Protein AF-A0A1F3Z9B0-F1 (afdb_monomer)

Solvent-accessible surface area (backbone atoms only — not comparable to full-atom values): 5868 Å² total; per-residue (Å²): 121,51,74,36,71,74,68,77,43,92,67,76,72,43,80,51,73,45,76,38,63,90,47,95,85,51,89,60,68,45,79,30,50,28,44,35,37,72,57,97,73,35,37,40,41,36,39,44,79,48,100,54,31,31,35,57,40,38,29,69,46,98,87,47,68,43,68,68,89,62,80,71,28,67,47,70,65,60,46,51,42,46,45,57,48,51,50,50,55,52,50,58,55,57,53,62,79,74,112

Foldseek 3Di:
DDPCVLVVHDWDWDKDWDFDDLDPPDPGTDIFIWIWTDDPQKIKIWTDSDPQKIFIWIANDPVGIDGLPDGIDRHVVCRVVSHSVVVVVVVVVVVVVVD

Secondary structure (DSSP, 8-state):
--HHHHHTS----EEEEEEE-SSTT-SSPEEEEEEEEEETTEEEEEEEEETTEEEEEEEEETTEEE--S-S-BSSHHHHHHHHHHHHHHHHHHHHHTT-

Sequence (99 aa):
QTVQERYGKPVDVQSADAEIRLFPDDRELTSVPVLYWEERGAHFVIFKVGEKNYRNQFFYSSREQFGTGREEYDEIGDCVITLLRVQADHESTRVIDKD

Structure (mmCIF, N/CA/C/O backbone):
data_AF-A0A1F3Z9B0-F1
#
_entry.id   AF-A0A1F3Z9B0-F1
#
loop_
_atom_site.group_PDB
_atom_site.id
_atom_site.type_symbol
_atom_site.label_atom_id
_atom_site.label_alt_id
_atom_site.label_comp_id
_atom_site.label_asym_id
_atom_site.label_entity_id
_atom_site.label_seq_id
_atom_site.pdbx_PDB_ins_code
_atom_site.Cartn_x
_atom_site.Cartn_y
_atom_site.Cartn_z
_atom_site.occupancy
_atom_site.B_iso_or_equiv
_atom_site.auth_seq_id
_atom_site.auth_comp_id
_atom_site.auth_asym_id
_atom_site.auth_atom_id
_atom_site.pdbx_PDB_model_num
ATOM 1 N N . GLN A 1 1 ? -8.324 -1.030 -13.651 1.00 69.31 1 GLN A N 1
ATOM 2 C CA . GLN A 1 1 ? -7.117 -1.827 -13.921 1.00 69.31 1 GLN A CA 1
ATOM 3 C C . GLN A 1 1 ? -6.875 -2.732 -12.729 1.00 69.31 1 GLN A C 1
ATOM 5 O O . GLN A 1 1 ? -6.755 -2.218 -11.624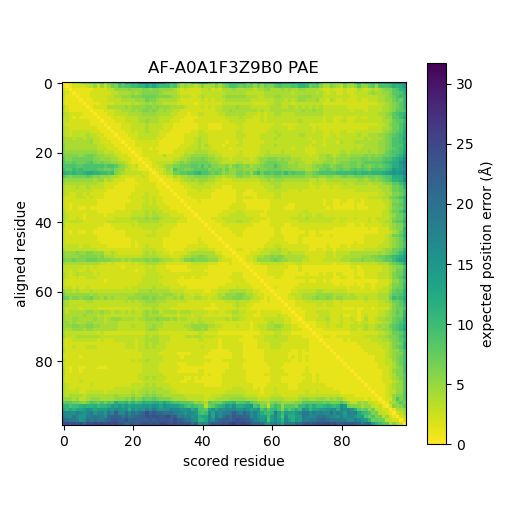 1.00 69.31 1 GLN A O 1
ATOM 10 N N . THR A 1 2 ? -6.854 -4.044 -12.929 1.00 86.81 2 THR A N 1
ATOM 11 C CA . THR A 1 2 ? -6.497 -5.027 -11.892 1.00 86.81 2 THR A CA 1
ATOM 12 C C . THR A 1 2 ? -4.981 -5.261 -11.843 1.00 86.81 2 THR A C 1
ATOM 14 O O . THR A 1 2 ? -4.257 -4.895 -12.772 1.00 86.81 2 THR A O 1
ATOM 17 N N . VAL A 1 3 ? -4.484 -5.900 -10.775 1.00 91.62 3 VAL A N 1
ATOM 18 C CA . VAL A 1 3 ? -3.068 -6.310 -10.666 1.00 91.62 3 VAL A CA 1
ATOM 19 C C . VAL A 1 3 ? -2.684 -7.221 -11.843 1.00 91.62 3 VAL A C 1
ATOM 21 O O . VAL A 1 3 ? -1.677 -6.994 -12.507 1.00 91.62 3 VAL A O 1
ATOM 24 N N . GLN A 1 4 ? -3.541 -8.185 -12.187 1.00 91.75 4 GLN A N 1
ATOM 25 C CA . GLN A 1 4 ? -3.333 -9.062 -13.341 1.00 91.75 4 GLN A CA 1
ATOM 26 C C . GLN A 1 4 ? -3.281 -8.285 -14.663 1.00 91.75 4 GLN A C 1
ATOM 28 O O . GLN A 1 4 ? -2.379 -8.507 -15.469 1.00 91.75 4 GLN A O 1
ATOM 33 N N . GLU A 1 5 ? -4.209 -7.351 -14.890 1.00 90.69 5 GLU A N 1
ATOM 34 C CA . GLU A 1 5 ? -4.209 -6.506 -16.094 1.00 90.69 5 GLU A CA 1
ATOM 35 C C . GLU A 1 5 ? -2.934 -5.659 -16.206 1.00 90.69 5 GLU A C 1
ATOM 37 O O . GLU A 1 5 ? -2.438 -5.436 -17.307 1.00 90.69 5 GLU A O 1
ATOM 42 N N . ARG A 1 6 ? -2.368 -5.197 -15.081 1.00 91.81 6 ARG A N 1
ATOM 43 C CA . ARG A 1 6 ? -1.113 -4.425 -15.058 1.00 91.81 6 ARG A CA 1
ATOM 44 C C . ARG A 1 6 ? 0.107 -5.237 -15.476 1.00 91.81 6 ARG A C 1
ATOM 46 O O . ARG A 1 6 ? 1.014 -4.669 -16.094 1.00 91.81 6 ARG A O 1
ATOM 53 N N . TYR A 1 7 ? 0.155 -6.517 -15.120 1.00 93.25 7 TYR A N 1
ATOM 54 C CA . TYR A 1 7 ? 1.332 -7.357 -15.344 1.00 93.25 7 TYR A CA 1
ATOM 55 C C . TYR A 1 7 ? 1.171 -8.370 -16.481 1.00 93.25 7 TYR A C 1
ATOM 57 O O . TYR A 1 7 ? 2.156 -8.995 -16.868 1.00 93.25 7 TYR A O 1
ATOM 65 N N . GLY A 1 8 ? -0.032 -8.516 -17.044 1.00 95.31 8 GLY A N 1
ATOM 66 C CA . GLY A 1 8 ? -0.317 -9.429 -18.156 1.00 95.31 8 GLY A CA 1
ATOM 67 C C . GLY A 1 8 ? -0.244 -10.912 -17.779 1.00 95.31 8 GLY A C 1
ATOM 68 O O . GLY A 1 8 ? -0.226 -11.770 -18.658 1.00 95.31 8 GLY A O 1
ATOM 69 N N . LYS A 1 9 ? -0.186 -11.222 -16.481 1.00 94.81 9 LYS A N 1
ATOM 70 C CA . LYS A 1 9 ? -0.101 -12.575 -15.921 1.00 94.81 9 LYS A CA 1
ATOM 71 C C . LYS A 1 9 ? -0.787 -12.617 -14.551 1.00 94.81 9 LYS A C 1
ATOM 73 O O . LYS A 1 9 ? -0.913 -11.566 -13.918 1.00 94.81 9 LYS A O 1
ATOM 78 N N . PRO A 1 10 ? -1.217 -13.797 -14.074 1.00 95.38 10 PRO A N 1
ATOM 79 C CA . PRO A 1 10 ? -1.613 -13.960 -12.681 1.00 95.38 10 PRO A CA 1
ATOM 80 C C . PRO A 1 10 ? -0.482 -13.518 -11.743 1.00 95.38 10 PRO A C 1
ATOM 82 O O . PRO 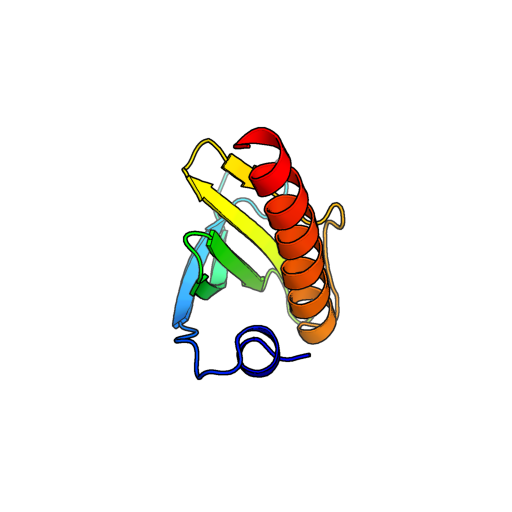A 1 10 ? 0.680 -13.855 -11.972 1.00 95.38 10 PRO A O 1
ATOM 85 N N . VAL A 1 11 ? -0.838 -12.765 -10.705 1.00 96.56 11 VAL A N 1
ATOM 86 C CA . VAL A 1 11 ? 0.055 -12.357 -9.615 1.00 96.56 11 VAL A CA 1
ATOM 87 C C . VAL A 1 11 ? -0.522 -12.914 -8.326 1.00 96.56 11 VAL A C 1
ATOM 89 O O . VAL A 1 11 ? -1.733 -12.837 -8.114 1.00 96.56 11 VAL A O 1
ATOM 92 N N . ASP A 1 12 ? 0.341 -13.491 -7.497 1.00 96.81 12 ASP A N 1
ATOM 93 C CA . ASP A 1 12 ? -0.047 -14.031 -6.199 1.00 96.81 12 ASP A CA 1
ATOM 94 C C . ASP A 1 12 ? -0.300 -12.882 -5.217 1.00 96.81 12 ASP A C 1
ATOM 96 O O . ASP A 1 12 ? 0.632 -12.263 -4.703 1.00 96.81 12 ASP A O 1
ATOM 100 N N . VAL A 1 13 ? -1.577 -12.554 -5.022 1.00 97.44 13 VAL A N 1
ATOM 101 C CA . VAL A 1 13 ? -2.015 -11.561 -4.041 1.00 97.44 13 VAL A CA 1
ATOM 102 C C . VAL A 1 13 ? -2.390 -12.295 -2.766 1.00 97.44 13 VAL A C 1
ATOM 104 O O . VAL A 1 13 ? -3.360 -13.052 -2.729 1.00 97.44 13 VAL A O 1
ATOM 107 N N . GLN A 1 14 ? -1.627 -12.040 -1.716 1.00 98.12 14 GLN A N 1
ATOM 108 C CA . GLN A 1 14 ? -1.761 -12.686 -0.422 1.00 98.12 14 GLN A CA 1
ATOM 109 C C . GLN A 1 14 ? -2.565 -11.804 0.529 1.00 98.12 14 GLN A C 1
ATOM 111 O O . GLN A 1 14 ? -2.403 -10.583 0.557 1.00 98.12 14 GLN A O 1
ATOM 116 N N . SER A 1 15 ? -3.425 -12.432 1.328 1.00 97.69 15 SER A N 1
ATOM 117 C CA . SER A 1 15 ? -4.074 -11.791 2.471 1.00 97.69 15 SER A CA 1
ATOM 118 C C . SER A 1 15 ? -3.313 -12.139 3.744 1.00 97.69 15 SER A C 1
ATOM 120 O O . SER A 1 15 ? -2.997 -13.305 3.975 1.00 97.69 15 SER A O 1
ATOM 122 N N . ALA A 1 16 ? -3.033 -11.133 4.563 1.00 97.44 16 ALA A N 1
ATOM 123 C CA . ALA A 1 16 ? -2.358 -11.279 5.847 1.00 97.44 16 ALA A CA 1
ATOM 124 C C . ALA A 1 16 ? -2.867 -10.211 6.827 1.00 97.44 16 ALA A C 1
ATOM 126 O O . ALA A 1 16 ? -3.769 -9.446 6.490 1.00 97.44 16 ALA A O 1
ATOM 127 N N . ASP A 1 17 ? -2.254 -10.135 8.004 1.00 97.62 17 ASP A N 1
ATOM 128 C CA . ASP A 1 17 ? -2.452 -9.051 8.963 1.00 97.62 17 ASP A CA 1
ATOM 129 C C . ASP A 1 17 ? -1.133 -8.299 9.177 1.00 97.62 17 ASP A C 1
ATOM 131 O O . ASP A 1 17 ? -0.050 -8.887 9.103 1.00 97.62 17 ASP A O 1
ATOM 135 N N . ALA A 1 18 ? -1.219 -6.998 9.448 1.00 96.50 18 ALA A N 1
ATOM 136 C CA . ALA A 1 18 ? -0.078 -6.165 9.805 1.00 96.50 18 ALA A CA 1
ATOM 137 C C . ALA A 1 18 ? -0.377 -5.334 11.052 1.00 96.50 18 ALA A C 1
ATOM 139 O O . ALA A 1 18 ? -1.482 -4.823 11.217 1.00 96.50 18 ALA A O 1
ATOM 140 N N . GLU A 1 19 ? 0.631 -5.148 11.899 1.00 97.19 19 GLU A N 1
ATOM 141 C CA . GLU A 1 19 ? 0.551 -4.269 13.063 1.00 97.19 19 GLU A CA 1
ATOM 142 C C . GLU A 1 19 ? 1.064 -2.872 12.697 1.00 97.19 19 GLU A C 1
ATOM 144 O O . GLU A 1 19 ? 2.246 -2.690 12.396 1.00 97.19 19 GLU A O 1
ATOM 149 N N . ILE A 1 20 ? 0.175 -1.874 12.708 1.00 94.94 20 ILE A N 1
ATOM 150 C CA . ILE A 1 20 ? 0.493 -0.493 12.316 1.00 94.94 20 ILE A CA 1
ATOM 151 C C . ILE A 1 20 ? 0.042 0.521 13.364 1.00 94.94 20 ILE A C 1
ATOM 153 O O . ILE A 1 20 ? -0.899 0.283 14.116 1.00 94.94 20 ILE A O 1
ATOM 157 N N . ARG A 1 21 ? 0.669 1.701 13.377 1.00 94.94 21 ARG A N 1
ATOM 158 C CA . ARG A 1 21 ? 0.077 2.874 14.037 1.00 94.94 21 ARG A CA 1
ATOM 159 C C . ARG A 1 21 ? -0.977 3.464 13.108 1.00 94.94 21 ARG A C 1
ATOM 161 O O . ARG A 1 21 ? -0.647 3.836 11.981 1.00 94.94 21 ARG A O 1
ATOM 168 N N . LEU A 1 22 ? -2.230 3.528 13.556 1.00 91.56 22 LEU A N 1
ATOM 169 C CA . LEU A 1 22 ? -3.311 4.103 12.755 1.00 91.56 22 LEU A CA 1
ATOM 170 C C . LEU A 1 22 ? -3.228 5.625 12.743 1.00 91.56 22 LEU A C 1
ATOM 172 O O . LEU A 1 22 ? -3.355 6.239 11.681 1.00 91.56 22 LEU A O 1
ATOM 176 N N . PHE A 1 23 ? -2.942 6.216 13.897 1.00 91.06 23 PHE A N 1
ATOM 177 C CA . PHE A 1 23 ? -2.735 7.645 14.057 1.00 91.06 23 PHE A CA 1
ATOM 178 C C . PHE A 1 23 ? -1.310 7.941 14.546 1.00 91.06 23 PHE A C 1
ATOM 180 O O . PHE A 1 23 ? -0.720 7.124 15.258 1.00 91.06 23 PHE A O 1
ATOM 187 N N . PRO A 1 24 ? -0.733 9.106 14.195 1.00 88.31 24 PRO A N 1
ATOM 188 C CA . PRO A 1 24 ? 0.630 9.463 14.600 1.00 88.31 24 PRO A CA 1
ATOM 189 C C . PRO A 1 24 ? 0.863 9.421 16.117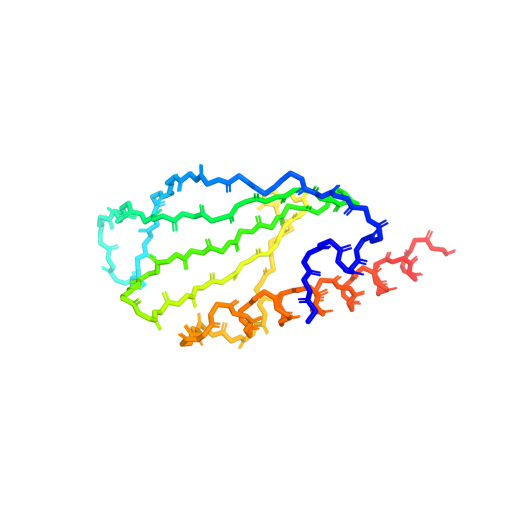 1.00 88.31 24 PRO A C 1
ATOM 191 O O . PRO A 1 24 ? 1.942 9.033 16.565 1.00 88.31 24 PRO A O 1
ATOM 194 N N . ASP A 1 25 ? -0.161 9.776 16.896 1.00 93.19 25 ASP A N 1
ATOM 195 C CA . ASP A 1 25 ? -0.093 9.857 18.358 1.00 93.19 25 ASP A CA 1
ATOM 196 C C . ASP A 1 25 ? -0.409 8.526 19.065 1.00 93.19 25 ASP A C 1
ATOM 198 O O . ASP A 1 25 ? -0.330 8.442 20.297 1.00 93.19 25 ASP A O 1
ATOM 202 N N . ASP A 1 26 ? -0.736 7.467 18.312 1.00 93.19 26 ASP A N 1
ATOM 203 C CA . ASP A 1 26 ? -1.029 6.156 18.886 1.00 93.19 26 ASP A CA 1
ATOM 204 C C . ASP A 1 26 ? 0.215 5.563 19.547 1.00 93.19 26 ASP A C 1
ATOM 206 O O . ASP A 1 26 ? 1.312 5.541 18.978 1.00 93.19 26 ASP A O 1
ATOM 210 N N . ARG A 1 27 ? 0.038 5.046 20.767 1.00 91.81 27 ARG A N 1
ATOM 211 C CA . ARG A 1 27 ? 1.097 4.356 21.522 1.00 91.81 27 ARG A CA 1
ATOM 212 C C . ARG A 1 27 ? 1.159 2.862 21.236 1.00 91.81 27 ARG A C 1
ATOM 214 O O . ARG A 1 27 ? 2.236 2.285 21.343 1.00 91.81 27 ARG A O 1
ATOM 221 N N . GLU A 1 28 ? 0.029 2.284 20.854 1.00 94.69 28 GLU A N 1
ATOM 222 C CA . GLU A 1 28 ? -0.132 0.865 20.554 1.00 94.69 28 GLU A CA 1
ATOM 223 C C . GLU A 1 28 ? -0.268 0.651 19.046 1.00 94.69 28 GLU A C 1
ATOM 225 O O . GLU A 1 28 ? -0.708 1.541 18.313 1.00 94.69 28 GLU A O 1
ATOM 230 N N . LEU A 1 29 ? 0.106 -0.540 18.584 1.00 96.75 29 LEU A N 1
ATOM 231 C CA . LEU A 1 29 ? -0.155 -0.952 17.211 1.00 96.75 29 LEU A CA 1
ATOM 232 C C . LEU A 1 29 ? -1.557 -1.553 17.109 1.00 96.75 29 LEU A C 1
ATOM 234 O O . LEU A 1 29 ? -2.020 -2.260 18.001 1.00 96.75 29 LEU A O 1
ATOM 238 N N . THR A 1 30 ? -2.220 -1.288 15.991 1.00 96.62 30 THR A N 1
ATOM 239 C CA . THR A 1 30 ? -3.469 -1.942 15.612 1.00 96.62 30 THR A CA 1
ATOM 240 C C . THR A 1 30 ? -3.172 -2.993 14.558 1.00 96.62 30 THR A C 1
ATOM 242 O O . THR A 1 30 ? -2.537 -2.693 13.545 1.00 96.62 30 THR A O 1
ATOM 245 N N . SER A 1 31 ? -3.649 -4.216 14.789 1.00 97.50 31 SER A N 1
ATOM 246 C CA . SER A 1 31 ? -3.653 -5.259 13.767 1.00 97.50 31 SER A CA 1
ATOM 247 C C . SER A 1 31 ? -4.735 -4.953 12.734 1.00 97.50 31 SER A C 1
ATOM 249 O O . SER A 1 31 ? -5.906 -4.782 13.089 1.00 97.50 31 SER A O 1
ATOM 251 N N . VAL A 1 32 ? -4.341 -4.845 11.468 1.00 97.81 32 VAL A N 1
ATOM 252 C CA . VAL A 1 32 ? -5.241 -4.577 10.345 1.00 97.81 32 VAL A CA 1
ATOM 253 C C . VAL A 1 32 ? -5.058 -5.616 9.240 1.00 97.81 32 VAL A C 1
ATOM 255 O O . VAL A 1 32 ? -3.921 -6.016 8.973 1.00 97.81 32 VAL A O 1
ATOM 258 N N . PRO A 1 33 ? -6.136 -5.994 8.529 1.00 98.31 33 PRO A N 1
ATOM 259 C CA . PRO A 1 33 ? -6.015 -6.831 7.346 1.00 98.31 33 PRO A CA 1
ATOM 260 C C . PRO A 1 33 ? -5.209 -6.123 6.259 1.00 98.31 33 PRO A C 1
ATOM 262 O O . PRO A 1 33 ? -5.401 -4.925 6.002 1.00 98.31 33 PRO A O 1
ATOM 265 N N . VAL A 1 34 ? -4.364 -6.882 5.569 1.00 98.25 34 VAL A N 1
ATOM 266 C CA . VAL A 1 34 ? -3.579 -6.403 4.437 1.00 98.25 34 VAL A CA 1
ATOM 267 C C . VAL A 1 34 ? -3.717 -7.288 3.210 1.00 98.25 34 VAL A C 1
ATOM 269 O O . VAL A 1 34 ? -3.867 -8.507 3.302 1.00 98.25 34 VAL A O 1
ATOM 272 N N . LEU A 1 35 ? -3.618 -6.653 2.044 1.00 98.25 35 LEU A N 1
ATOM 273 C CA . LEU A 1 35 ? -3.277 -7.324 0.796 1.00 98.25 35 LEU A CA 1
ATOM 274 C C . LEU A 1 35 ? -1.816 -7.044 0.472 1.00 98.25 35 LEU A C 1
ATOM 276 O O . LEU A 1 35 ? -1.392 -5.888 0.516 1.00 98.25 35 LEU A O 1
ATOM 280 N N . TYR A 1 36 ? -1.079 -8.089 0.116 1.00 98.38 36 TYR A N 1
ATOM 281 C CA . TYR A 1 36 ? 0.333 -8.027 -0.231 1.00 98.38 36 TYR A CA 1
ATOM 282 C C . TYR A 1 36 ? 0.606 -8.746 -1.549 1.00 98.38 36 TYR A C 1
ATOM 284 O O . TYR A 1 36 ? 0.036 -9.802 -1.816 1.00 98.38 36 TYR A O 1
ATOM 292 N N . TRP A 1 37 ? 1.496 -8.190 -2.363 1.00 98.25 37 TRP A N 1
ATOM 293 C CA . TRP A 1 37 ? 2.083 -8.896 -3.499 1.00 98.25 37 TRP A CA 1
ATOM 294 C C . TRP A 1 37 ? 3.463 -8.328 -3.826 1.00 98.25 37 TRP A C 1
ATOM 296 O O . TRP A 1 37 ? 3.822 -7.225 -3.407 1.00 98.25 37 TRP A O 1
ATOM 306 N N . GLU A 1 38 ? 4.226 -9.081 -4.610 1.00 97.69 38 GLU A N 1
ATOM 307 C CA . GLU A 1 38 ? 5.533 -8.673 -5.116 1.00 97.69 38 GLU A CA 1
ATOM 308 C C . GLU A 1 38 ? 5.578 -8.845 -6.632 1.00 97.69 38 GLU A C 1
ATOM 310 O O . GLU A 1 38 ? 5.147 -9.866 -7.167 1.00 97.69 38 GLU A O 1
ATOM 315 N N . GLU A 1 39 ? 6.108 -7.847 -7.335 1.00 96.94 39 GLU A N 1
ATOM 316 C CA . GLU A 1 39 ? 6.362 -7.948 -8.768 1.00 96.94 39 GLU A CA 1
ATOM 317 C C . GLU A 1 39 ? 7.446 -6.953 -9.195 1.00 96.94 39 GLU A C 1
ATOM 319 O O . GLU A 1 39 ? 7.508 -5.832 -8.691 1.00 96.94 39 GLU A O 1
ATOM 324 N N . ARG A 1 40 ? 8.312 -7.350 -10.141 1.00 93.06 40 ARG A N 1
ATOM 325 C CA . ARG A 1 40 ? 9.444 -6.526 -10.629 1.00 93.06 40 ARG A CA 1
ATOM 326 C C . ARG A 1 40 ? 10.359 -5.993 -9.507 1.00 93.06 40 ARG A C 1
ATOM 328 O O . ARG A 1 40 ? 10.956 -4.927 -9.631 1.00 93.06 40 ARG A O 1
ATOM 335 N N . GLY A 1 41 ? 10.481 -6.749 -8.412 1.00 93.69 41 GLY A N 1
ATOM 336 C CA . GLY A 1 41 ? 11.284 -6.386 -7.240 1.00 93.69 41 GLY A CA 1
ATOM 337 C C . GLY A 1 41 ? 10.676 -5.286 -6.364 1.00 93.69 41 GLY A C 1
ATOM 338 O O . GLY A 1 41 ? 11.342 -4.829 -5.440 1.00 93.69 41 GLY A O 1
ATOM 339 N N . ALA A 1 42 ? 9.448 -4.845 -6.653 1.00 97.25 42 ALA A N 1
ATOM 340 C CA . ALA A 1 42 ? 8.671 -3.980 -5.780 1.00 97.25 42 ALA A CA 1
ATOM 341 C C . ALA A 1 42 ? 7.706 -4.823 -4.942 1.00 97.25 42 ALA A C 1
ATOM 343 O O . ALA A 1 42 ? 7.005 -5.695 -5.459 1.00 97.25 42 ALA A O 1
ATOM 344 N N . HIS A 1 43 ? 7.645 -4.509 -3.657 1.00 98.06 43 HIS A N 1
ATOM 345 C CA . HIS A 1 43 ? 6.676 -5.022 -2.707 1.00 98.06 43 HIS A CA 1
ATOM 346 C C . HIS A 1 43 ? 5.531 -4.027 -2.573 1.00 98.06 43 HIS A C 1
ATOM 348 O O . HIS A 1 43 ? 5.766 -2.824 -2.459 1.00 98.06 43 HIS A O 1
ATOM 354 N N . PHE A 1 44 ? 4.301 -4.519 -2.544 1.00 98.31 44 PHE A N 1
ATOM 355 C CA . PHE A 1 44 ? 3.098 -3.702 -2.453 1.00 98.31 44 PHE A CA 1
ATOM 356 C C . PHE A 1 44 ? 2.277 -4.123 -1.249 1.00 98.31 44 PHE A C 1
ATOM 358 O O . PHE A 1 44 ? 2.109 -5.316 -1.004 1.00 98.31 44 PHE A O 1
ATOM 365 N N . VAL A 1 45 ? 1.739 -3.146 -0.523 1.00 98.19 45 VAL A N 1
ATOM 366 C CA . VAL A 1 45 ? 0.815 -3.385 0.584 1.00 98.19 45 VAL A CA 1
ATOM 367 C C . VAL A 1 45 ? -0.374 -2.439 0.490 1.00 98.19 45 VAL A C 1
ATOM 369 O O . VAL A 1 45 ? -0.218 -1.234 0.279 1.00 98.19 45 VAL A O 1
ATOM 372 N N . ILE A 1 46 ? -1.567 -2.992 0.702 1.00 98.25 46 ILE A N 1
ATOM 373 C CA . ILE A 1 46 ? -2.793 -2.242 0.974 1.00 98.25 46 ILE A CA 1
ATOM 374 C C . ILE A 1 46 ? -3.281 -2.619 2.364 1.00 98.25 46 ILE A C 1
ATOM 376 O O . ILE A 1 46 ? -3.529 -3.792 2.626 1.00 98.25 46 ILE A O 1
ATOM 380 N N . PHE A 1 47 ? -3.465 -1.624 3.223 1.00 98.31 47 PHE A N 1
ATOM 381 C CA . PHE A 1 47 ? -3.995 -1.780 4.573 1.00 98.31 47 PHE A CA 1
ATOM 382 C C . PHE A 1 47 ? -5.478 -1.437 4.594 1.00 98.31 47 PHE A C 1
ATOM 384 O O . PHE A 1 47 ? -5.870 -0.383 4.090 1.00 98.31 47 PHE A O 1
ATOM 391 N N . LYS A 1 48 ? -6.299 -2.278 5.225 1.00 98.06 48 LYS A N 1
ATOM 392 C CA . LYS A 1 48 ? -7.694 -1.957 5.530 1.00 98.06 48 LYS A CA 1
ATOM 393 C C . LYS A 1 48 ? -7.783 -1.333 6.921 1.00 98.06 48 LYS A C 1
ATOM 395 O O . LYS A 1 48 ? -7.845 -2.036 7.920 1.00 98.06 48 LYS A O 1
ATOM 400 N N . VAL A 1 49 ? -7.810 -0.005 6.973 1.00 97.06 49 VAL A N 1
ATOM 401 C CA . VAL A 1 49 ? -7.760 0.771 8.227 1.00 97.06 49 VAL A CA 1
ATOM 402 C C . VAL A 1 49 ? -9.144 1.137 8.779 1.00 97.06 49 VAL A C 1
ATOM 404 O O . VAL A 1 49 ? -9.257 1.742 9.838 1.00 97.06 49 VAL A O 1
ATOM 407 N N . GLY A 1 50 ? -10.210 0.759 8.071 1.00 95.38 50 GLY A N 1
ATOM 408 C CA . GLY A 1 50 ? -11.597 0.936 8.496 1.00 95.38 50 GLY A CA 1
ATOM 409 C C . GLY A 1 50 ? -12.582 0.199 7.585 1.00 95.38 50 GLY A C 1
ATOM 410 O O . GLY A 1 50 ? -12.189 -0.481 6.629 1.00 95.38 50 GLY A O 1
ATOM 411 N N . GLU A 1 51 ? -13.884 0.342 7.850 1.00 93.88 51 GLU A N 1
ATOM 412 C CA . GLU A 1 51 ? -14.944 -0.356 7.100 1.00 93.88 51 GLU A CA 1
ATOM 413 C C . GLU A 1 51 ? -14.884 -0.059 5.597 1.00 93.88 51 GLU A C 1
ATOM 415 O O . GLU A 1 51 ? -14.981 -0.972 4.775 1.00 93.88 51 GLU A O 1
ATOM 420 N N . LYS A 1 52 ? -14.613 1.195 5.241 1.00 94.25 52 LYS A N 1
ATOM 421 C CA . LYS A 1 52 ? -14.384 1.645 3.869 1.00 94.25 52 LYS A CA 1
ATOM 422 C C . LYS A 1 52 ? -13.182 2.579 3.796 1.00 94.25 52 LYS A C 1
ATOM 424 O O . LYS A 1 52 ? -13.249 3.541 3.072 1.00 94.25 52 LYS A O 1
ATOM 429 N N . ASN A 1 53 ? -12.124 2.332 4.569 1.00 97.12 53 ASN A N 1
ATOM 430 C CA . ASN A 1 53 ? -10.908 3.150 4.518 1.00 97.12 53 ASN A CA 1
ATOM 431 C C . ASN A 1 53 ? -9.697 2.260 4.246 1.00 97.12 53 ASN A C 1
ATOM 433 O O . ASN A 1 53 ? -9.510 1.229 4.903 1.00 97.12 53 ASN A O 1
ATOM 437 N N . TYR A 1 54 ? -8.871 2.677 3.290 1.00 98.19 54 TYR A N 1
ATOM 438 C CA . TYR A 1 54 ? -7.683 1.962 2.847 1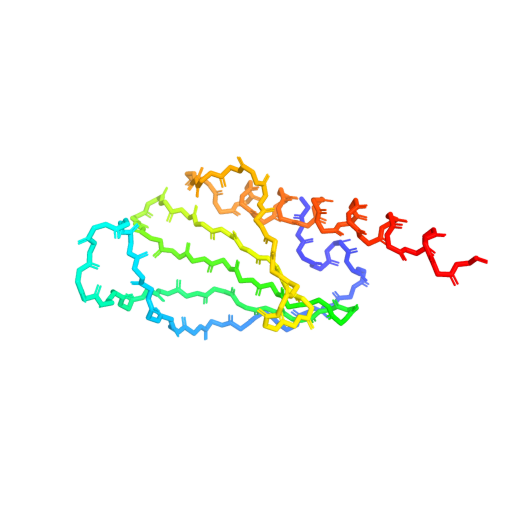.00 98.19 54 TYR A CA 1
ATOM 439 C C . TYR A 1 54 ? -6.480 2.894 2.766 1.00 98.19 54 TYR A C 1
ATOM 441 O O . TYR A 1 54 ? -6.603 4.034 2.324 1.00 98.19 54 TYR A O 1
ATOM 449 N N . ARG A 1 55 ? -5.304 2.379 3.125 1.00 97.88 55 ARG A N 1
ATOM 450 C CA . ARG A 1 55 ? -4.006 3.030 2.893 1.00 97.88 55 ARG A CA 1
ATOM 451 C C . ARG A 1 55 ? -3.146 2.140 2.014 1.00 97.88 55 ARG A C 1
ATOM 453 O O . ARG A 1 55 ? -3.358 0.929 1.977 1.00 97.88 55 ARG A O 1
ATOM 460 N N . ASN A 1 56 ? -2.174 2.718 1.321 1.00 97.94 56 ASN A N 1
ATOM 461 C CA . ASN A 1 56 ? -1.264 1.958 0.475 1.00 97.94 56 ASN A CA 1
ATOM 462 C C . ASN A 1 56 ? 0.186 2.412 0.619 1.00 97.94 56 ASN A C 1
ATOM 464 O O . ASN A 1 56 ? 0.475 3.563 0.942 1.00 97.94 56 ASN A O 1
ATOM 468 N N . GLN A 1 57 ? 1.092 1.481 0.344 1.00 97.69 57 GLN A N 1
ATOM 469 C CA . GLN A 1 57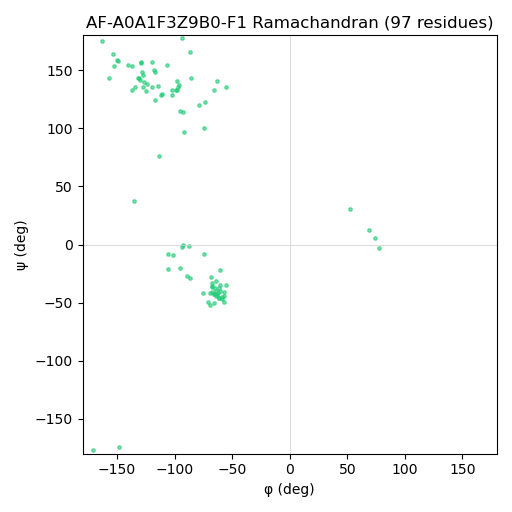 ? 2.503 1.766 0.139 1.00 97.69 57 GLN A CA 1
ATOM 470 C C . GLN A 1 57 ? 3.109 0.753 -0.828 1.00 97.69 57 GLN A C 1
ATOM 472 O O . GLN A 1 57 ? 2.610 -0.367 -0.976 1.00 97.69 57 GLN A O 1
ATOM 477 N N . PHE A 1 58 ? 4.225 1.128 -1.442 1.00 98.12 58 PHE A N 1
ATOM 478 C CA . PHE A 1 58 ? 5.134 0.180 -2.075 1.00 98.12 58 PHE A CA 1
ATOM 479 C C . PHE A 1 58 ? 6.561 0.425 -1.600 1.00 98.12 58 PHE A C 1
ATOM 481 O O . PHE A 1 58 ? 6.900 1.510 -1.124 1.00 98.12 58 PHE A O 1
ATOM 488 N N . PHE A 1 59 ? 7.407 -0.590 -1.700 1.00 97.31 59 PHE A N 1
ATOM 489 C CA . PHE A 1 59 ? 8.802 -0.484 -1.302 1.00 97.31 59 PHE A CA 1
ATOM 490 C C . PHE A 1 59 ? 9.688 -1.452 -2.080 1.00 97.31 59 PHE A C 1
ATOM 492 O O . PHE A 1 59 ? 9.239 -2.498 -2.533 1.00 97.31 59 PHE A O 1
ATOM 499 N N . TYR A 1 60 ? 10.964 -1.103 -2.218 1.00 95.75 60 TYR A N 1
ATOM 500 C CA . TYR A 1 60 ? 12.002 -1.995 -2.760 1.00 95.75 60 TYR A CA 1
ATOM 501 C C . TYR A 1 60 ? 12.928 -2.524 -1.658 1.00 95.75 60 TYR A C 1
ATOM 503 O O . TYR A 1 60 ? 13.618 -3.524 -1.831 1.00 95.75 60 TYR A O 1
ATOM 511 N N . SER A 1 61 ? 12.969 -1.830 -0.521 1.00 94.25 61 SER A N 1
ATOM 512 C CA . SER A 1 61 ? 13.742 -2.192 0.664 1.00 94.25 61 SER A CA 1
ATOM 513 C C . SER A 1 61 ? 13.219 -1.416 1.876 1.00 94.25 61 SER A C 1
ATOM 515 O O . SER A 1 61 ? 12.391 -0.517 1.740 1.00 94.25 61 SER A O 1
ATOM 517 N N . SER A 1 62 ? 13.746 -1.692 3.071 1.00 90.00 62 SER A N 1
ATOM 518 C CA . SER A 1 62 ? 13.405 -0.923 4.278 1.00 90.00 62 SER A CA 1
ATOM 519 C C . SER A 1 62 ? 13.756 0.568 4.185 1.00 90.00 62 SER A C 1
ATOM 521 O O . SER A 1 62 ? 13.170 1.372 4.908 1.00 90.00 62 SER A O 1
ATOM 523 N N . ARG A 1 63 ? 14.695 0.940 3.304 1.00 93.06 63 ARG A N 1
ATOM 524 C CA . ARG A 1 63 ? 15.136 2.327 3.075 1.00 93.06 63 ARG A CA 1
ATOM 525 C C . ARG A 1 63 ? 14.413 3.003 1.911 1.00 93.06 63 ARG A C 1
ATOM 527 O O . ARG A 1 63 ? 14.418 4.224 1.830 1.00 93.06 63 ARG A O 1
ATOM 534 N N . GLU A 1 64 ? 13.822 2.218 1.018 1.00 94.62 64 GLU A N 1
ATOM 535 C CA . GLU A 1 64 ? 13.148 2.681 -0.194 1.00 94.62 64 GLU A CA 1
ATOM 536 C C . GLU A 1 64 ? 11.653 2.382 -0.070 1.00 94.62 64 GLU A C 1
ATOM 538 O O . GLU A 1 64 ? 11.164 1.416 -0.657 1.00 94.62 64 GLU A O 1
ATOM 543 N N . GLN A 1 65 ? 10.955 3.193 0.732 1.00 96.12 65 GLN A N 1
ATOM 544 C CA . GLN A 1 65 ? 9.513 3.09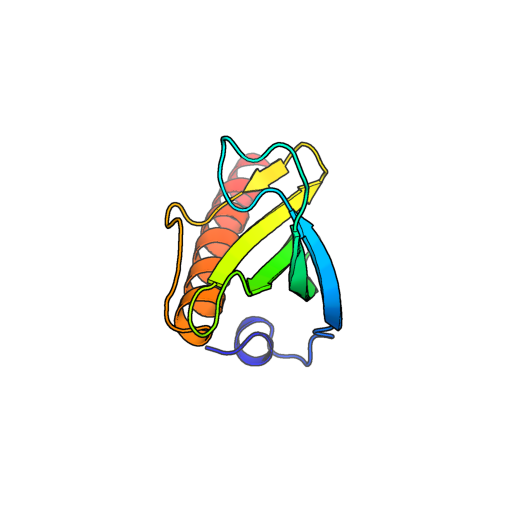8 0.969 1.00 96.12 65 GLN A CA 1
ATOM 545 C C . GLN A 1 65 ? 8.802 4.332 0.421 1.00 96.12 65 GLN A C 1
ATOM 547 O O . GLN A 1 65 ? 9.250 5.459 0.629 1.00 96.12 65 GLN A O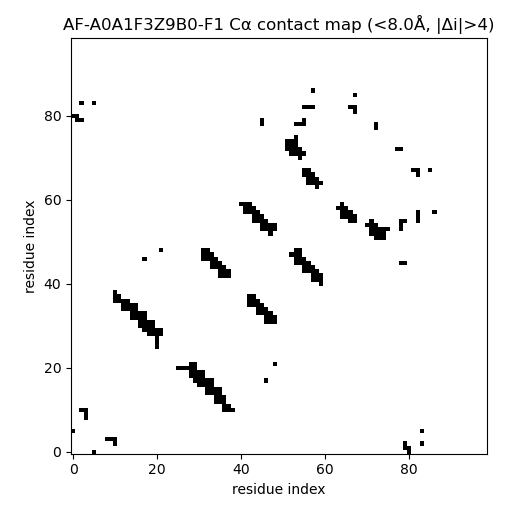 1
ATOM 552 N N . PHE A 1 66 ? 7.676 4.114 -0.249 1.00 96.56 66 PHE A N 1
ATOM 553 C CA . PHE A 1 66 ? 6.966 5.151 -0.979 1.00 96.56 66 PHE A CA 1
ATOM 554 C C . PHE A 1 66 ? 5.462 5.045 -0.739 1.00 96.56 66 PHE A C 1
ATOM 556 O O . PHE A 1 66 ? 4.864 3.971 -0.834 1.00 96.56 66 PHE A O 1
ATOM 563 N N . GLY A 1 67 ? 4.853 6.190 -0.445 1.00 95.12 67 GLY A N 1
ATOM 564 C CA . GLY A 1 67 ? 3.407 6.366 -0.483 1.00 95.12 67 GLY A CA 1
ATOM 565 C C . GLY A 1 67 ? 2.954 6.915 -1.833 1.00 95.12 67 GLY A C 1
ATOM 566 O O . GLY A 1 67 ? 3.756 7.253 -2.701 1.00 95.12 67 GLY A O 1
ATOM 567 N N . THR A 1 68 ? 1.645 7.063 -1.987 1.00 95.19 68 THR A N 1
ATOM 568 C CA . THR A 1 68 ? 1.031 7.635 -3.196 1.00 95.19 68 THR A CA 1
ATOM 569 C C . THR A 1 68 ? 0.784 9.144 -3.108 1.00 95.19 68 THR A C 1
ATOM 571 O O . THR A 1 68 ? 0.253 9.733 -4.044 1.00 95.19 68 THR A O 1
ATOM 574 N N . GLY A 1 69 ? 1.125 9.779 -1.980 1.00 93.75 69 GLY A N 1
ATOM 575 C CA . GLY A 1 69 ? 0.804 11.185 -1.696 1.00 93.75 69 GLY A CA 1
ATOM 576 C C . GLY A 1 69 ? -0.648 11.427 -1.260 1.00 93.75 69 GLY A C 1
ATOM 577 O O . GLY A 1 69 ? -0.993 12.549 -0.900 1.00 93.75 69 GLY A O 1
ATOM 578 N N . ARG A 1 70 ? -1.487 10.384 -1.244 1.00 95.06 70 ARG A N 1
ATOM 579 C CA . ARG A 1 70 ? -2.840 10.395 -0.679 1.00 95.06 70 ARG A CA 1
ATOM 580 C C . ARG A 1 70 ? -2.869 9.522 0.571 1.00 95.06 70 ARG A C 1
ATOM 582 O O . ARG A 1 70 ? -2.409 8.385 0.534 1.00 95.06 70 ARG A O 1
ATOM 589 N N . GLU A 1 71 ? -3.402 10.074 1.655 1.00 92.25 71 GLU A N 1
ATOM 590 C CA . GLU A 1 71 ? -3.397 9.427 2.970 1.00 92.25 71 GLU A CA 1
ATOM 591 C C . GLU A 1 71 ? -4.352 8.231 3.023 1.00 92.25 71 GLU A C 1
ATOM 593 O O . GLU A 1 71 ? -3.940 7.141 3.412 1.00 92.25 71 GLU A O 1
ATOM 598 N N . GLU A 1 72 ? -5.600 8.413 2.575 1.00 95.69 72 GLU A N 1
ATOM 599 C CA . GLU A 1 72 ? -6.637 7.379 2.622 1.00 95.69 72 GLU A CA 1
ATOM 600 C C . GLU A 1 72 ? -7.520 7.358 1.370 1.00 95.69 72 GLU A C 1
ATOM 602 O O . GLU A 1 72 ? -7.719 8.362 0.674 1.00 95.69 72 GLU A O 1
ATOM 607 N N . TYR A 1 73 ? -8.074 6.179 1.113 1.00 97.75 73 TYR A N 1
ATOM 608 C CA . TYR A 1 73 ? -8.989 5.871 0.024 1.00 97.75 73 TYR A CA 1
ATOM 609 C C . TYR A 1 73 ? -10.247 5.236 0.594 1.00 97.75 73 TYR A C 1
ATOM 611 O O . TYR A 1 73 ? -10.158 4.387 1.479 1.00 97.75 73 TYR A O 1
ATOM 619 N N . ASP A 1 74 ? -11.394 5.603 0.045 1.00 97.38 74 ASP A N 1
ATOM 620 C CA . ASP A 1 74 ? -12.689 5.024 0.385 1.00 97.38 74 ASP A CA 1
ATOM 621 C C . ASP A 1 74 ? -13.014 3.761 -0.430 1.00 97.38 74 ASP A C 1
ATOM 623 O O . ASP A 1 74 ? -13.663 2.828 0.048 1.00 97.38 74 ASP A O 1
ATOM 627 N N . GLU A 1 75 ? -12.476 3.696 -1.648 1.00 96.69 75 GLU A N 1
ATOM 628 C CA . GLU A 1 75 ? -12.625 2.573 -2.567 1.00 96.69 75 GLU A CA 1
ATOM 629 C C . GLU A 1 75 ? -11.303 1.823 -2.778 1.00 96.69 75 GLU A C 1
ATOM 631 O O . GLU A 1 75 ? -10.269 2.393 -3.145 1.00 96.69 75 GLU A O 1
ATOM 636 N N . ILE A 1 76 ? -11.331 0.496 -2.604 1.00 96.12 76 ILE A N 1
ATOM 637 C CA . ILE A 1 76 ? -10.128 -0.340 -2.747 1.00 96.12 76 ILE A CA 1
ATOM 638 C C . ILE A 1 76 ? -9.585 -0.325 -4.183 1.00 96.12 76 ILE A C 1
ATOM 640 O O . ILE A 1 76 ? -8.374 -0.390 -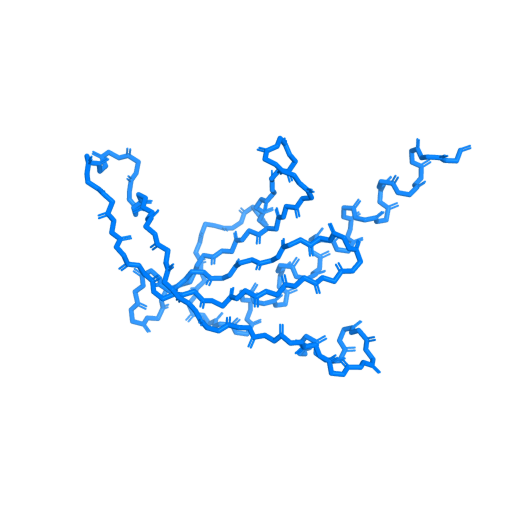4.389 1.00 96.12 76 ILE A O 1
ATOM 644 N N . GLY A 1 77 ? -10.463 -0.190 -5.182 1.00 95.69 77 GLY A N 1
ATOM 645 C CA . GLY A 1 77 ? -10.069 -0.104 -6.588 1.00 95.69 77 GLY A CA 1
ATOM 646 C C . GLY A 1 77 ? -9.189 1.114 -6.869 1.00 95.69 77 GLY A C 1
ATOM 647 O O . GLY A 1 77 ? -8.133 0.977 -7.487 1.00 95.69 77 GLY A O 1
ATOM 648 N N . ASP A 1 78 ? -9.570 2.281 -6.351 1.00 96.31 78 ASP A N 1
ATOM 649 C CA . ASP A 1 78 ? -8.794 3.517 -6.493 1.00 96.31 78 ASP A CA 1
ATOM 650 C C . ASP A 1 78 ? -7.471 3.439 -5.731 1.00 96.31 78 ASP A C 1
ATOM 652 O O . ASP A 1 78 ? -6.437 3.904 -6.226 1.00 96.31 78 ASP A O 1
ATOM 656 N N . CYS A 1 79 ? -7.490 2.788 -4.564 1.00 97.12 79 CYS A N 1
ATOM 657 C CA . CYS A 1 79 ? -6.304 2.505 -3.766 1.00 97.12 79 CYS A CA 1
ATOM 658 C C . CYS A 1 79 ? -5.283 1.665 -4.556 1.00 97.12 79 CYS A C 1
ATOM 660 O O . CYS A 1 79 ? -4.109 2.032 -4.625 1.00 97.12 79 CYS A O 1
ATOM 662 N N . VAL A 1 80 ? -5.726 0.590 -5.223 1.00 97.06 80 VAL A N 1
ATOM 663 C CA . VAL A 1 80 ? -4.877 -0.262 -6.079 1.00 97.06 80 VAL A CA 1
ATOM 664 C C . VAL A 1 80 ? -4.378 0.504 -7.306 1.00 97.06 80 VAL A C 1
ATOM 666 O O . VAL A 1 80 ? -3.185 0.488 -7.606 1.00 97.06 80 VAL A O 1
ATOM 669 N N . ILE A 1 81 ? -5.273 1.174 -8.037 1.00 96.56 81 ILE A N 1
ATOM 670 C CA . ILE A 1 81 ? -4.930 1.836 -9.304 1.00 96.56 81 ILE A CA 1
ATOM 671 C C . ILE A 1 81 ? -3.913 2.952 -9.072 1.00 96.56 81 ILE A C 1
ATOM 673 O O . ILE A 1 81 ? -2.947 3.067 -9.828 1.00 96.56 81 ILE A O 1
ATOM 677 N N . THR A 1 82 ? -4.111 3.760 -8.030 1.00 97.25 82 THR A N 1
ATOM 678 C CA . THR A 1 82 ? -3.189 4.853 -7.712 1.00 97.25 82 THR A CA 1
ATOM 679 C C . THR A 1 82 ? -1.826 4.309 -7.299 1.00 97.25 82 THR A C 1
ATOM 681 O O . THR A 1 82 ? -0.811 4.790 -7.798 1.00 97.25 82 THR A O 1
ATOM 684 N N . LEU A 1 83 ? -1.796 3.252 -6.481 1.00 97.81 83 LEU A N 1
ATOM 685 C CA . LEU A 1 83 ? -0.556 2.593 -6.077 1.00 97.81 83 LEU A CA 1
ATOM 686 C C . LEU A 1 83 ? 0.260 2.102 -7.281 1.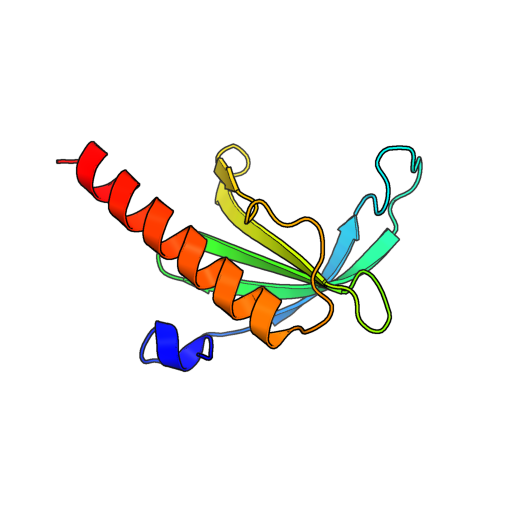00 97.81 83 LEU A C 1
ATOM 688 O O . LEU A 1 83 ? 1.447 2.405 -7.392 1.00 97.81 83 LEU A O 1
ATOM 692 N N . LEU A 1 84 ? -0.382 1.388 -8.209 1.00 96.81 84 LEU A N 1
ATOM 693 C CA . LEU A 1 84 ? 0.286 0.833 -9.390 1.00 96.81 84 LEU A CA 1
ATOM 694 C C . LEU A 1 84 ? 0.774 1.914 -10.364 1.00 96.81 84 LEU A C 1
ATOM 696 O O . LEU A 1 84 ? 1.793 1.717 -11.025 1.00 96.81 84 LEU A O 1
ATOM 700 N N . ARG A 1 85 ? 0.059 3.041 -10.474 1.00 95.81 85 ARG A N 1
ATOM 701 C CA . ARG A 1 85 ? 0.471 4.179 -11.311 1.00 95.81 85 ARG A CA 1
ATOM 702 C C . ARG A 1 85 ? 1.693 4.881 -10.734 1.00 95.81 85 ARG A C 1
ATOM 704 O O . ARG A 1 85 ? 2.696 4.988 -11.426 1.00 95.81 85 ARG A O 1
ATOM 711 N N . VAL A 1 86 ? 1.640 5.263 -9.456 1.00 96.69 86 VAL A N 1
ATOM 712 C CA . VAL A 1 86 ? 2.761 5.950 -8.796 1.00 96.69 86 VAL A CA 1
ATOM 713 C C . VAL A 1 86 ? 4.013 5.071 -8.791 1.00 96.69 86 VAL A C 1
ATOM 715 O O . VAL A 1 86 ? 5.110 5.560 -9.056 1.00 96.69 86 VAL A O 1
ATOM 718 N N . GLN A 1 87 ? 3.868 3.762 -8.563 1.00 96.56 87 GLN A N 1
ATOM 719 C CA . GLN A 1 87 ? 5.006 2.851 -8.662 1.00 96.56 87 GLN A CA 1
ATOM 720 C C . GLN A 1 87 ? 5.575 2.783 -10.087 1.00 96.56 87 GLN A C 1
ATOM 722 O O . GLN A 1 87 ? 6.794 2.764 -10.236 1.00 96.56 87 GLN A O 1
ATOM 727 N N . ALA A 1 88 ? 4.737 2.777 -11.130 1.00 94.56 88 ALA A N 1
ATOM 728 C CA . ALA A 1 88 ? 5.202 2.774 -12.518 1.00 94.56 88 ALA A CA 1
ATOM 729 C C . ALA A 1 88 ? 5.952 4.068 -12.895 1.00 94.56 88 ALA A C 1
ATOM 731 O O . ALA A 1 88 ? 6.960 4.008 -13.604 1.00 94.56 88 ALA A O 1
ATOM 732 N N . ASP A 1 89 ? 5.507 5.220 -12.389 1.00 94.81 89 ASP A N 1
ATOM 733 C CA . ASP A 1 89 ? 6.186 6.507 -12.582 1.00 94.81 89 ASP A CA 1
ATOM 734 C C . ASP A 1 89 ? 7.560 6.515 -11.887 1.00 94.81 89 ASP A C 1
ATOM 736 O O . ASP A 1 89 ? 8.572 6.924 -12.470 1.00 94.81 89 ASP A O 1
ATOM 740 N N . HIS A 1 90 ? 7.623 5.980 -10.661 1.00 93.81 90 HIS A N 1
ATOM 741 C CA . HIS A 1 90 ? 8.877 5.814 -9.927 1.00 93.81 90 HIS A CA 1
ATOM 742 C C . HIS A 1 90 ? 9.829 4.835 -10.633 1.00 93.81 90 HIS A C 1
ATOM 744 O O . HIS A 1 90 ? 11.018 5.114 -10.770 1.00 93.81 90 HIS A O 1
ATOM 750 N N . GLU A 1 91 ? 9.318 3.699 -11.115 1.00 91.88 91 GLU A N 1
ATOM 751 C CA . GLU A 1 91 ? 10.089 2.717 -11.886 1.00 91.88 91 GLU A CA 1
ATOM 752 C C . GLU A 1 91 ? 10.683 3.344 -13.151 1.00 91.88 91 GLU A C 1
ATOM 754 O O . GLU A 1 91 ? 11.873 3.177 -13.408 1.00 91.88 91 GLU A O 1
ATOM 759 N N . SER A 1 92 ? 9.892 4.130 -13.886 1.00 90.12 92 SER A N 1
ATOM 760 C CA . SER A 1 92 ? 10.340 4.811 -15.108 1.00 90.12 92 SER A CA 1
ATOM 761 C C . SER A 1 92 ? 11.462 5.814 -14.831 1.00 90.12 92 SER A C 1
ATOM 763 O O . SER A 1 92 ? 12.443 5.858 -15.567 1.00 90.12 92 SER A O 1
ATOM 765 N N . THR A 1 93 ? 11.359 6.574 -13.737 1.00 86.38 93 THR A N 1
ATOM 766 C CA . THR A 1 93 ? 12.399 7.532 -13.326 1.00 86.38 93 THR A CA 1
ATOM 767 C C . THR A 1 93 ? 13.679 6.813 -12.887 1.00 86.38 93 THR A C 1
ATOM 769 O O . THR A 1 93 ? 14.779 7.191 -13.273 1.00 86.38 93 THR A O 1
ATOM 772 N N . ARG A 1 94 ? 13.543 5.711 -12.143 1.00 78.44 94 ARG A N 1
ATOM 773 C CA . ARG A 1 94 ? 14.672 4.924 -11.626 1.00 78.44 94 ARG A CA 1
ATOM 774 C C . ARG A 1 94 ? 15.460 4.190 -12.713 1.00 78.44 94 ARG A C 1
ATOM 776 O O . ARG A 1 94 ? 16.632 3.888 -12.503 1.00 78.44 94 ARG A O 1
ATOM 783 N N . VAL A 1 95 ? 14.819 3.835 -13.827 1.00 70.50 95 VAL A N 1
ATOM 784 C CA . VAL A 1 95 ? 15.508 3.247 -14.987 1.00 70.50 95 VAL A CA 1
ATOM 785 C C . VAL A 1 95 ? 16.397 4.292 -15.661 1.00 70.50 95 VAL A C 1
ATOM 787 O O . VAL A 1 95 ? 17.540 3.976 -15.962 1.00 70.50 95 VAL A O 1
ATOM 790 N N . ILE A 1 96 ? 15.922 5.535 -15.799 1.00 64.75 96 ILE A N 1
ATOM 791 C CA . ILE A 1 96 ? 16.684 6.634 -16.417 1.00 64.75 96 ILE A CA 1
ATOM 792 C C . ILE A 1 96 ? 17.978 6.933 -15.644 1.00 64.75 96 ILE A C 1
ATOM 794 O O . ILE A 1 96 ? 19.002 7.187 -16.261 1.00 64.75 96 ILE A O 1
ATOM 798 N N . ASP A 1 97 ? 17.962 6.849 -14.312 1.00 60.19 97 ASP A N 1
ATOM 799 C CA . ASP A 1 97 ? 19.150 7.106 -13.481 1.00 60.19 97 ASP A CA 1
ATOM 800 C C . ASP A 1 97 ? 20.203 5.975 -13.508 1.00 60.19 97 ASP A C 1
ATOM 802 O O . ASP A 1 97 ? 21.277 6.114 -12.917 1.00 60.19 97 ASP A O 1
ATOM 806 N N . LYS A 1 98 ? 19.895 4.824 -14.121 1.00 54.09 98 LYS A N 1
ATOM 807 C CA . LYS A 1 98 ? 20.802 3.664 -14.201 1.00 54.09 98 LYS A CA 1
ATOM 808 C C . LYS A 1 98 ? 21.515 3.518 -15.549 1.00 54.09 98 LYS A C 1
ATOM 810 O O . LYS A 1 98 ? 22.414 2.677 -15.623 1.00 54.09 98 LYS A O 1
ATOM 815 N N . ASP A 1 99 ? 21.126 4.303 -16.551 1.00 47.44 99 ASP A N 1
ATOM 816 C CA . ASP A 1 99 ? 21.728 4.362 -17.893 1.00 47.44 99 ASP A CA 1
ATOM 817 C C . ASP A 1 99 ? 22.723 5.534 -18.015 1.00 47.44 99 ASP A C 1
ATOM 819 O O . ASP A 1 99 ? 23.745 5.365 -18.723 1.00 47.44 99 ASP A O 1
#

Radius of gyration: 14.0 Å; Cα contacts (8 Å, |Δi|>4): 149; chains: 1; bounding box: 37×25×40 Å

pLDDT: mean 93.22, std 8.97, range [47.44, 98.38]

Mean predicted aligned error: 3.83 Å

Nearest PDB structures (foldseek):
  2ret-assembly1_D  TM=2.711E-01  e=5.662E+00  Vibrio vulnificus